Protein AF-A0A8J4KC90-F1 (afdb_monomer)

Radius of gyration: 16.05 Å; Cα contacts (8 Å, |Δi|>4): 75; chains: 1; bounding box: 29×21×62 Å

Structure (mmCIF, N/CA/C/O backbone):
data_AF-A0A8J4KC90-F1
#
_entry.id   AF-A0A8J4KC90-F1
#
loop_
_atom_site.group_PDB
_atom_site.id
_atom_site.type_symbol
_atom_site.label_atom_id
_atom_site.label_alt_id
_atom_site.label_comp_id
_atom_site.label_asym_id
_atom_site.label_entity_id
_atom_site.label_seq_id
_atom_site.pdbx_PDB_ins_code
_atom_site.Cartn_x
_atom_site.Cartn_y
_atom_site.Cartn_z
_atom_site.occupancy
_atom_site.B_iso_or_equiv
_atom_site.auth_seq_id
_atom_site.auth_comp_id
_atom_site.auth_asym_id
_atom_site.auth_atom_id
_atom_site.pdbx_PDB_model_num
ATOM 1 N N . PHE A 1 1 ? 5.938 -9.954 -16.780 1.00 61.94 1 PHE A N 1
ATOM 2 C CA . PHE A 1 1 ? 5.125 -9.530 -15.618 1.00 61.94 1 PHE A CA 1
ATOM 3 C C . PHE A 1 1 ? 6.068 -9.027 -14.543 1.00 61.94 1 PHE A C 1
ATOM 5 O O . PHE A 1 1 ? 7.033 -9.723 -14.273 1.00 61.94 1 PHE A O 1
ATOM 12 N N . GLN A 1 2 ? 5.842 -7.837 -13.984 1.00 77.50 2 GLN A N 1
ATOM 13 C CA . GLN A 1 2 ? 6.706 -7.295 -12.933 1.00 77.50 2 GLN A CA 1
ATOM 14 C C . GLN A 1 2 ? 6.007 -7.385 -11.580 1.00 77.50 2 GLN A C 1
ATOM 16 O O . GLN A 1 2 ? 4.842 -6.996 -11.450 1.00 77.50 2 GLN A O 1
ATOM 21 N N . VAL A 1 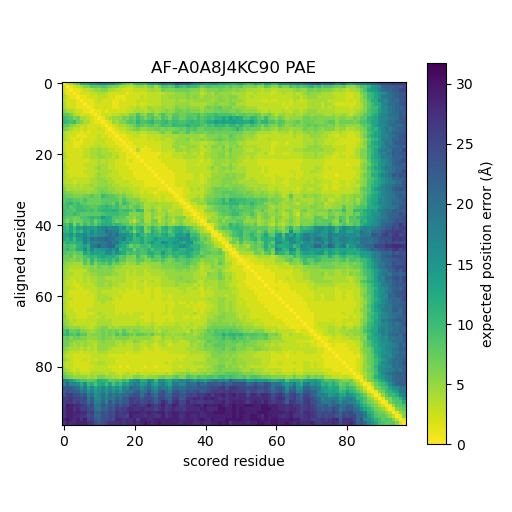3 ? 6.723 -7.935 -10.607 1.00 86.69 3 VAL A N 1
ATOM 22 C CA . VAL A 1 3 ? 6.293 -8.091 -9.219 1.00 86.69 3 VAL A CA 1
ATOM 23 C C . VAL A 1 3 ? 7.161 -7.167 -8.375 1.00 86.69 3 VAL A C 1
ATOM 25 O O . VAL A 1 3 ? 8.368 -7.079 -8.593 1.00 86.69 3 VAL A O 1
ATOM 28 N N . PHE A 1 4 ? 6.538 -6.447 -7.451 1.00 88.12 4 PHE A N 1
ATOM 29 C CA . PHE A 1 4 ? 7.212 -5.580 -6.496 1.00 88.12 4 PHE A CA 1
ATOM 30 C C . PHE A 1 4 ? 7.272 -6.302 -5.155 1.00 88.12 4 PHE A C 1
ATOM 32 O O . PHE A 1 4 ? 6.240 -6.744 -4.648 1.00 88.12 4 PHE A O 1
ATOM 39 N N . LYS A 1 5 ? 8.477 -6.421 -4.595 1.00 91.31 5 LYS A N 1
ATOM 40 C CA . LYS A 1 5 ? 8.703 -6.954 -3.253 1.00 91.31 5 LYS A CA 1
ATOM 41 C C . LYS A 1 5 ? 8.678 -5.793 -2.264 1.00 91.31 5 LYS A C 1
ATOM 43 O O . LYS A 1 5 ? 9.547 -4.930 -2.303 1.00 91.31 5 LYS A O 1
ATOM 48 N N . ILE A 1 6 ? 7.657 -5.770 -1.422 1.00 91.44 6 ILE A N 1
ATOM 49 C CA . ILE A 1 6 ? 7.434 -4.768 -0.384 1.00 91.44 6 ILE A CA 1
ATOM 50 C C . ILE A 1 6 ? 7.987 -5.339 0.917 1.00 91.44 6 ILE A C 1
ATOM 52 O O . ILE A 1 6 ? 7.625 -6.452 1.299 1.00 91.44 6 ILE A O 1
ATOM 56 N N . GLU A 1 7 ? 8.852 -4.593 1.594 1.00 91.75 7 GLU A N 1
ATOM 57 C CA . GLU A 1 7 ? 9.251 -4.894 2.966 1.00 91.75 7 GLU A CA 1
ATOM 58 C C . GLU A 1 7 ? 8.309 -4.161 3.921 1.00 91.75 7 GLU A C 1
ATOM 60 O O . GLU A 1 7 ? 8.145 -2.946 3.830 1.00 91.75 7 GLU A O 1
ATOM 65 N N . VAL A 1 8 ? 7.659 -4.904 4.812 1.00 88.94 8 VAL A N 1
ATOM 66 C CA . VAL A 1 8 ? 6.725 -4.357 5.796 1.00 88.94 8 VAL A CA 1
ATOM 67 C C . VAL A 1 8 ? 7.319 -4.575 7.179 1.00 88.94 8 VAL A C 1
ATOM 69 O O . VAL A 1 8 ? 7.610 -5.709 7.558 1.00 88.94 8 VAL A O 1
ATOM 72 N N . LEU A 1 9 ? 7.493 -3.484 7.924 1.00 87.75 9 LEU A N 1
ATOM 73 C CA . LEU A 1 9 ? 7.928 -3.489 9.317 1.00 87.75 9 LEU A CA 1
ATOM 74 C C . LEU A 1 9 ? 6.773 -2.995 10.191 1.00 87.75 9 LEU A C 1
ATOM 76 O O . LEU A 1 9 ? 6.346 -1.851 10.067 1.00 87.75 9 LEU A O 1
ATOM 80 N N . MET A 1 10 ? 6.268 -3.852 11.073 1.00 82.25 10 MET A N 1
ATOM 81 C CA . MET A 1 10 ? 5.156 -3.528 11.966 1.00 82.25 10 MET A CA 1
ATOM 82 C C . MET A 1 10 ? 5.439 -4.084 13.363 1.00 82.25 10 MET A C 1
ATOM 84 O O . MET A 1 10 ? 5.700 -5.276 13.519 1.00 82.25 10 MET A O 1
ATOM 88 N N . SER A 1 11 ? 5.448 -3.212 14.379 1.00 77.81 11 SER A N 1
ATOM 89 C CA . SER A 1 11 ? 5.703 -3.568 15.789 1.00 77.81 11 SER A CA 1
ATOM 90 C C . SER A 1 11 ? 6.948 -4.451 15.999 1.00 77.81 11 SER A C 1
ATOM 92 O O . SER A 1 11 ? 6.913 -5.434 16.735 1.00 77.81 11 SER A O 1
ATOM 94 N N . GLY A 1 12 ? 8.046 -4.135 15.303 1.00 81.94 12 GLY A N 1
ATOM 95 C CA . GLY A 1 12 ? 9.309 -4.883 15.378 1.00 81.94 12 GLY A CA 1
ATOM 96 C C . GLY A 1 12 ? 9.334 -6.205 14.599 1.00 81.94 12 GLY A C 1
ATOM 97 O O . GLY A 1 12 ? 10.360 -6.881 14.582 1.00 81.94 12 GLY A O 1
ATOM 98 N N . ARG A 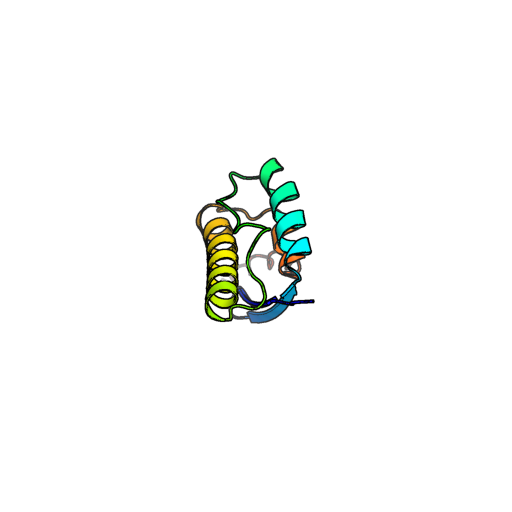1 13 ? 8.243 -6.580 13.921 1.00 82.81 13 ARG A N 1
ATOM 99 C CA . ARG A 1 13 ? 8.187 -7.742 13.024 1.00 82.81 13 ARG A CA 1
ATOM 100 C C . ARG A 1 13 ? 8.355 -7.296 11.582 1.00 82.81 13 ARG A C 1
ATOM 102 O O . ARG A 1 13 ? 7.705 -6.349 11.147 1.00 82.81 13 ARG A O 1
ATOM 109 N N . LYS A 1 14 ? 9.210 -8.004 10.847 1.00 89.00 14 LYS A N 1
ATOM 110 C CA . LYS A 1 14 ? 9.479 -7.754 9.433 1.00 89.00 14 LYS A CA 1
ATOM 111 C C . LYS A 1 14 ? 8.976 -8.909 8.582 1.0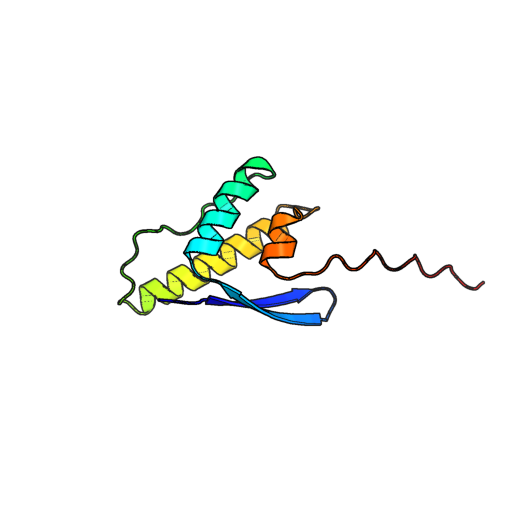0 89.00 14 LYS A C 1
ATOM 113 O O . LYS A 1 14 ? 9.291 -10.063 8.870 1.00 89.00 14 LYS A O 1
ATOM 118 N N . HIS A 1 15 ? 8.267 -8.602 7.504 1.00 91.19 15 HIS A N 1
ATOM 119 C CA . HIS A 1 15 ? 7.897 -9.577 6.480 1.00 91.19 15 HIS A CA 1
ATOM 120 C C . HIS A 1 15 ? 7.951 -8.970 5.082 1.00 91.19 15 HIS A C 1
ATOM 122 O O . HIS A 1 15 ? 8.055 -7.756 4.906 1.00 91.19 15 HIS A O 1
ATOM 128 N N . PHE A 1 16 ? 7.899 -9.840 4.078 1.00 91.06 16 PHE A N 1
ATOM 129 C CA . PHE A 1 16 ? 7.886 -9.439 2.679 1.00 91.06 16 PHE A CA 1
ATOM 130 C C . PHE A 1 16 ? 6.546 -9.777 2.042 1.00 91.06 16 PHE A C 1
ATOM 132 O O . PHE A 1 16 ? 5.994 -10.853 2.271 1.00 91.06 16 PHE A O 1
ATOM 139 N N . VAL A 1 17 ? 6.048 -8.860 1.218 1.00 91.69 17 VAL A N 1
ATOM 140 C CA . VAL A 1 17 ? 4.825 -9.041 0.439 1.00 91.69 17 VAL A CA 1
ATOM 141 C C . VAL A 1 17 ? 5.145 -8.797 -1.022 1.00 91.69 17 VAL A C 1
ATOM 143 O O . VAL A 1 17 ? 5.733 -7.781 -1.383 1.00 91.69 17 VAL A O 1
ATOM 146 N N . GLU A 1 18 ? 4.748 -9.724 -1.876 1.00 92.69 18 GLU A N 1
ATOM 147 C CA . GLU A 1 18 ? 4.943 -9.615 -3.314 1.00 92.69 18 GLU A CA 1
ATOM 148 C C . GLU A 1 18 ? 3.636 -9.201 -3.978 1.00 92.69 18 GLU A C 1
ATOM 150 O O . GLU A 1 18 ? 2.620 -9.882 -3.840 1.00 92.69 18 GLU A O 1
ATOM 155 N N . LYS A 1 19 ? 3.653 -8.067 -4.684 1.00 91.50 19 LYS A N 1
ATOM 156 C CA . LYS A 1 19 ? 2.459 -7.488 -5.309 1.00 91.50 19 LYS A CA 1
ATOM 157 C C . LYS A 1 19 ? 2.710 -7.066 -6.744 1.00 91.50 19 LYS A C 1
ATOM 159 O O . LYS A 1 19 ? 3.732 -6.469 -7.080 1.00 91.50 19 LYS A O 1
ATOM 164 N N . ARG A 1 20 ? 1.745 -7.334 -7.621 1.00 91.00 20 ARG A N 1
ATOM 165 C CA . ARG A 1 20 ? 1.725 -6.814 -8.997 1.00 91.00 20 ARG A CA 1
ATOM 166 C C . ARG A 1 20 ? 1.152 -5.403 -9.023 1.00 91.00 20 ARG A C 1
ATOM 168 O O . ARG A 1 20 ? 0.243 -5.097 -8.259 1.00 91.00 20 ARG A O 1
ATOM 175 N N . TYR A 1 21 ? 1.567 -4.574 -9.988 1.00 87.81 21 TYR A N 1
ATOM 176 C CA . TYR A 1 21 ? 0.994 -3.226 -10.181 1.00 87.81 21 TYR A CA 1
ATOM 177 C C . TYR A 1 21 ? -0.546 -3.231 -10.258 1.00 87.81 21 TYR A C 1
ATOM 179 O O . TYR A 1 21 ? -1.211 -2.353 -9.713 1.00 87.81 21 TYR A O 1
ATOM 187 N N . SER A 1 22 ? -1.134 -4.246 -10.901 1.00 88.62 22 SER A N 1
ATOM 188 C CA . SER A 1 22 ? -2.590 -4.414 -10.973 1.00 88.62 22 SER A CA 1
ATOM 189 C C . SER A 1 22 ? -3.252 -4.517 -9.598 1.00 88.62 22 SER A C 1
ATOM 191 O O . SER A 1 22 ? -4.361 -4.018 -9.427 1.00 88.62 22 SER A O 1
ATOM 193 N N . GLU A 1 23 ? -2.577 -5.123 -8.620 1.00 91.69 23 GLU A N 1
ATOM 194 C CA . GLU A 1 23 ? -3.069 -5.231 -7.247 1.00 91.69 23 GLU A CA 1
ATOM 195 C C . GLU A 1 23 ? -3.019 -3.878 -6.533 1.00 91.69 23 GLU A C 1
ATOM 197 O O . GLU A 1 23 ? -4.011 -3.502 -5.917 1.00 91.69 23 GLU A O 1
ATOM 202 N N . PHE A 1 24 ? -1.940 -3.097 -6.685 1.00 91.19 24 PHE A N 1
ATOM 203 C CA . PHE A 1 24 ? -1.875 -1.721 -6.160 1.00 91.19 24 PHE A CA 1
ATOM 204 C C . PHE A 1 24 ? -2.995 -0.847 -6.732 1.00 91.19 24 PHE A C 1
ATOM 206 O O . PHE A 1 24 ? -3.657 -0.100 -6.016 1.00 91.19 24 PHE A O 1
ATOM 213 N N . HIS A 1 25 ? -3.253 -0.970 -8.033 1.00 89.56 25 HIS A N 1
ATOM 214 C CA . HIS A 1 25 ? -4.307 -0.208 -8.688 1.00 89.56 25 HIS A CA 1
ATOM 215 C C . HIS A 1 25 ? -5.713 -0.637 -8.226 1.00 89.56 25 HIS A C 1
ATOM 217 O O . HIS A 1 25 ? -6.601 0.202 -8.056 1.00 89.56 25 HIS A O 1
ATOM 223 N N . ALA A 1 26 ? -5.932 -1.936 -7.997 1.00 91.62 26 ALA A N 1
ATOM 224 C CA . ALA A 1 26 ? -7.181 -2.443 -7.428 1.00 91.62 26 ALA A CA 1
ATOM 225 C C . ALA A 1 26 ? -7.379 -1.971 -5.979 1.00 91.62 26 ALA A C 1
ATOM 227 O O . ALA A 1 26 ? -8.479 -1.545 -5.620 1.00 91.62 26 ALA A O 1
ATOM 228 N N . LEU A 1 27 ? -6.311 -1.994 -5.178 1.00 91.94 27 LEU A N 1
ATOM 229 C CA . LEU A 1 27 ? -6.271 -1.468 -3.819 1.00 91.94 27 LEU A CA 1
ATOM 230 C C . LEU A 1 27 ? -6.656 0.017 -3.797 1.00 91.94 27 LEU A C 1
ATOM 232 O O . LEU A 1 27 ? -7.591 0.391 -3.097 1.00 91.94 27 LEU A O 1
ATOM 236 N N . HIS A 1 28 ? -6.010 0.847 -4.619 1.00 90.31 28 HIS A N 1
ATOM 237 C CA . HIS A 1 28 ? -6.279 2.284 -4.709 1.00 90.31 28 HIS A CA 1
ATOM 238 C C . HIS A 1 28 ? -7.739 2.601 -5.052 1.00 90.31 28 HIS A C 1
ATOM 240 O O . HIS A 1 28 ? -8.368 3.432 -4.400 1.00 90.31 28 HIS A O 1
ATOM 246 N N . LYS A 1 29 ? -8.322 1.888 -6.027 1.00 90.94 29 LYS A N 1
ATOM 247 C CA . LYS A 1 29 ? -9.750 2.031 -6.361 1.00 90.94 29 LYS A CA 1
ATOM 248 C C . LYS A 1 29 ? -10.669 1.743 -5.174 1.00 90.94 29 LYS A C 1
ATOM 250 O O . LYS A 1 29 ? -11.712 2.381 -5.057 1.00 90.94 29 LYS A O 1
ATOM 255 N N . LYS A 1 30 ? -10.316 0.771 -4.328 1.00 90.31 30 LYS A N 1
ATOM 256 C CA . LYS A 1 30 ? -11.083 0.446 -3.121 1.00 90.31 30 LYS A CA 1
ATOM 257 C C . LYS A 1 30 ? -10.840 1.483 -2.019 1.00 90.31 30 LYS A C 1
ATOM 259 O O . LYS A 1 30 ? -11.817 1.971 -1.468 1.00 90.31 30 LYS A O 1
ATOM 264 N N . LEU A 1 31 ? -9.588 1.871 -1.753 1.00 89.25 31 LEU A N 1
ATOM 265 C CA . LEU A 1 31 ? -9.226 2.851 -0.715 1.00 89.25 31 LEU A CA 1
ATOM 266 C C . LEU A 1 31 ? -9.812 4.238 -0.945 1.00 89.25 31 LEU A C 1
ATOM 268 O O . LEU A 1 31 ? -10.187 4.873 0.032 1.00 89.25 31 LEU A O 1
ATOM 272 N N . LYS A 1 32 ? -9.984 4.664 -2.202 1.00 88.00 32 LYS A N 1
ATOM 273 C CA . L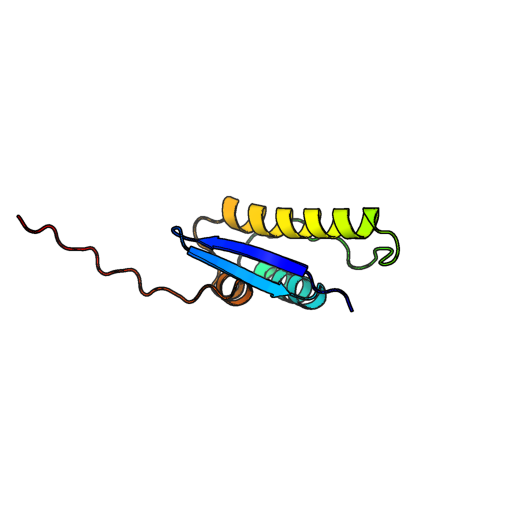YS A 1 32 ? -10.669 5.920 -2.553 1.00 88.00 32 LYS A CA 1
ATOM 274 C C . LYS A 1 32 ? -12.058 6.076 -1.926 1.00 88.00 32 LYS A C 1
ATOM 276 O O . LYS A 1 32 ? -12.554 7.191 -1.844 1.00 88.00 32 LYS A O 1
ATOM 281 N N . LYS A 1 33 ? -12.696 4.971 -1.525 1.00 86.88 33 LYS A N 1
ATOM 282 C CA . LYS A 1 33 ? -14.004 4.971 -0.856 1.00 86.88 33 LYS A CA 1
ATOM 283 C C . LYS A 1 33 ? -13.923 5.135 0.664 1.00 86.88 33 LYS A C 1
ATOM 285 O O . LYS A 1 33 ? -14.944 5.415 1.274 1.00 86.88 33 LYS A O 1
ATOM 290 N N . PHE A 1 34 ? -12.757 4.900 1.260 1.00 83.62 34 PHE A N 1
ATOM 291 C CA . PHE A 1 34 ? -12.563 4.892 2.712 1.00 83.62 34 PHE A CA 1
ATOM 292 C C . PHE A 1 34 ? -11.765 6.100 3.192 1.00 83.62 34 PHE A C 1
ATOM 294 O O . PHE A 1 34 ? -12.063 6.627 4.255 1.00 83.62 34 PHE A O 1
ATOM 301 N N . ILE A 1 35 ? -10.763 6.529 2.422 1.00 86.00 35 ILE A N 1
ATOM 302 C CA . ILE A 1 35 ? -9.843 7.601 2.810 1.00 86.00 35 ILE A CA 1
ATOM 303 C C . ILE A 1 35 ? -9.524 8.512 1.626 1.00 86.00 35 ILE A C 1
ATOM 305 O O . ILE A 1 35 ? -9.678 8.131 0.457 1.00 86.00 35 ILE A O 1
ATOM 309 N N . ARG A 1 36 ? -8.983 9.696 1.924 1.00 82.56 36 ARG A N 1
ATOM 310 C CA . ARG A 1 36 ? -8.337 10.537 0.917 1.00 82.56 36 ARG A CA 1
ATOM 311 C C . ARG A 1 36 ? -7.051 9.847 0.466 1.00 82.56 36 ARG A C 1
ATOM 313 O O . ARG A 1 36 ? -6.078 9.781 1.202 1.00 82.56 36 ARG A O 1
ATOM 320 N N . THR A 1 37 ? -7.059 9.287 -0.740 1.00 79.81 37 THR A N 1
ATOM 321 C CA . THR A 1 37 ? -5.881 8.594 -1.276 1.00 79.81 37 THR A CA 1
ATOM 322 C C . THR A 1 37 ? -4.917 9.568 -1.948 1.00 79.81 37 THR A C 1
ATOM 324 O O . THR A 1 37 ? -5.392 10.383 -2.749 1.00 79.81 37 THR A O 1
ATOM 327 N N . PRO A 1 38 ? -3.597 9.418 -1.749 1.00 83.06 38 PRO A N 1
ATOM 328 C CA . PRO A 1 38 ? -2.593 10.162 -2.501 1.00 83.06 38 PRO A CA 1
ATOM 329 C C . PRO A 1 38 ? -2.574 9.750 -3.982 1.00 83.06 38 PRO A C 1
ATOM 331 O O . PRO A 1 38 ? -3.241 8.795 -4.404 1.00 83.06 38 PRO A O 1
ATOM 334 N N . GLU A 1 39 ? -1.817 10.485 -4.795 1.00 81.50 39 GLU A N 1
ATOM 335 C CA . GLU A 1 39 ? -1.680 10.195 -6.222 1.00 81.50 39 GLU A CA 1
ATOM 336 C C . GLU A 1 39 ? -0.912 8.879 -6.436 1.00 81.50 39 GLU A C 1
ATOM 338 O O . GLU A 1 39 ? 0.219 8.714 -5.984 1.00 81.50 39 GLU A O 1
ATOM 343 N N . ILE A 1 40 ? -1.542 7.907 -7.106 1.00 82.56 40 ILE A N 1
ATOM 344 C CA . ILE A 1 40 ? -0.896 6.633 -7.448 1.00 82.56 40 ILE A CA 1
ATOM 345 C C . ILE A 1 40 ? -0.078 6.800 -8.742 1.00 82.56 40 ILE A C 1
ATOM 347 O O . ILE A 1 40 ? -0.597 7.362 -9.712 1.00 82.56 40 ILE A O 1
ATOM 351 N N . PRO A 1 41 ? 1.162 6.275 -8.830 1.00 78.69 41 PRO A N 1
ATOM 352 C CA . PRO A 1 41 ? 1.953 6.352 -10.056 1.00 78.69 41 PRO A CA 1
ATOM 353 C C . PRO A 1 41 ? 1.228 5.724 -11.254 1.00 78.69 41 PRO A C 1
ATOM 355 O O . PRO A 1 41 ? 0.577 4.678 -11.146 1.00 78.69 41 PRO A O 1
ATOM 358 N N . SER A 1 42 ? 1.375 6.360 -12.419 1.00 74.44 42 SER A N 1
ATOM 359 C CA . SER A 1 42 ? 0.608 6.052 -13.631 1.00 74.44 42 SER A CA 1
ATOM 360 C C . SER A 1 42 ? 0.748 4.600 -14.121 1.00 74.44 42 SER A C 1
ATOM 362 O O . SER A 1 42 ? 1.770 3.921 -13.950 1.00 74.44 42 SER A O 1
ATOM 364 N N . LYS A 1 43 ? -0.307 4.117 -14.788 1.00 65.06 43 LYS A N 1
ATOM 365 C CA . LYS A 1 43 ? -0.372 2.785 -15.411 1.00 65.06 43 LYS A CA 1
ATOM 366 C C . LYS A 1 43 ? 0.439 2.718 -16.708 1.00 65.06 43 LYS A C 1
ATOM 368 O O . LYS A 1 43 ? 1.000 1.667 -17.021 1.00 65.06 43 LYS A O 1
ATOM 373 N N . HIS A 1 44 ? 0.547 3.836 -17.427 1.00 61.62 44 HIS A N 1
ATOM 374 C CA . HIS A 1 44 ? 1.296 3.938 -18.678 1.00 61.62 44 HIS A CA 1
ATOM 375 C C . HIS A 1 44 ? 2.710 4.411 -18.397 1.00 61.62 44 HIS A C 1
ATOM 377 O O . HIS A 1 44 ? 2.975 5.602 -18.270 1.00 61.62 44 HIS A O 1
ATOM 383 N N . VAL A 1 45 ? 3.621 3.457 -18.263 1.00 64.25 45 VAL A N 1
ATOM 384 C CA . VAL A 1 45 ? 5.026 3.755 -18.027 1.00 64.25 45 VAL A CA 1
ATOM 385 C C . VAL A 1 45 ? 5.848 2.786 -18.875 1.00 64.25 45 VAL A C 1
ATOM 387 O O . VAL A 1 45 ? 5.430 1.647 -19.096 1.00 64.25 45 VAL A O 1
ATOM 390 N N . ARG A 1 46 ? 6.976 3.244 -19.431 1.00 70.38 46 ARG A N 1
ATOM 391 C CA . ARG A 1 46 ? 7.831 2.417 -20.298 1.00 70.38 46 ARG A CA 1
ATOM 392 C C . ARG A 1 46 ? 8.544 1.360 -19.454 1.00 70.38 46 ARG A C 1
ATOM 394 O O . ARG A 1 46 ? 9.617 1.613 -18.917 1.00 70.38 46 ARG A O 1
ATOM 401 N N . ASN A 1 47 ? 7.938 0.178 -19.349 1.00 66.56 47 ASN A N 1
ATOM 402 C CA . ASN A 1 47 ? 8.379 -0.913 -18.470 1.00 66.56 47 ASN A CA 1
ATOM 403 C C . ASN A 1 47 ? 9.760 -1.511 -18.811 1.00 66.56 47 ASN A C 1
ATOM 405 O O . ASN A 1 47 ? 10.235 -2.363 -18.074 1.00 66.56 47 ASN A O 1
ATOM 409 N N . TRP A 1 48 ? 10.389 -1.113 -19.919 1.00 70.31 48 TRP A N 1
ATOM 410 C CA . TRP A 1 48 ? 11.728 -1.567 -20.314 1.00 70.31 48 TRP A CA 1
ATOM 411 C C . TRP A 1 48 ? 12.849 -0.617 -19.878 1.00 70.31 48 TRP A C 1
ATOM 413 O O . TRP A 1 48 ? 14.017 -0.978 -19.962 1.00 70.31 48 TRP A O 1
ATOM 423 N N . VAL A 1 49 ? 12.524 0.600 -19.428 1.00 79.69 49 VAL A N 1
ATOM 424 C CA . VAL A 1 49 ? 13.537 1.562 -18.983 1.00 79.69 49 VAL A CA 1
ATOM 425 C C . VAL A 1 49 ? 13.778 1.355 -17.481 1.00 79.69 49 VAL A C 1
ATOM 427 O O . VAL A 1 49 ? 12.881 1.639 -16.687 1.00 79.69 49 VAL A O 1
ATOM 430 N N . PRO A 1 50 ? 14.968 0.908 -17.040 1.00 78.75 50 PRO A N 1
ATOM 431 C CA . PRO A 1 50 ? 15.218 0.571 -15.634 1.00 78.75 50 PRO A CA 1
ATOM 432 C C . PRO A 1 50 ? 15.008 1.765 -14.695 1.00 78.75 50 PRO A C 1
ATOM 434 O O . PRO A 1 50 ? 14.378 1.628 -13.651 1.00 78.75 50 PRO A O 1
ATOM 437 N N . LYS A 1 51 ? 15.416 2.969 -15.118 1.00 81.19 51 LYS A N 1
ATOM 438 C CA . LYS A 1 51 ? 15.181 4.221 -14.376 1.00 81.19 51 LYS A CA 1
ATOM 439 C C . LYS A 1 51 ? 13.694 4.486 -14.123 1.00 81.19 51 LYS A C 1
ATOM 441 O O . LYS A 1 51 ? 13.306 4.965 -13.067 1.00 81.19 51 LYS A O 1
ATOM 446 N N . VAL A 1 52 ? 12.858 4.156 -15.099 1.00 79.75 52 VAL A N 1
ATOM 447 C CA . VAL A 1 52 ? 11.409 4.348 -15.043 1.00 79.75 52 VAL A CA 1
ATOM 448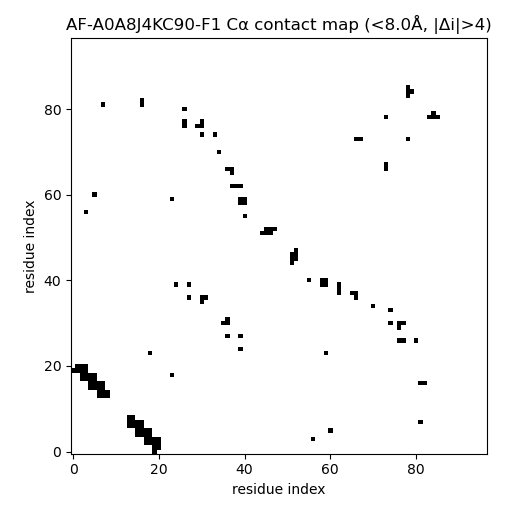 C C . VAL A 1 52 ? 10.747 3.308 -14.132 1.00 79.75 52 VAL A C 1
ATOM 450 O O . VAL A 1 52 ? 9.781 3.616 -13.435 1.00 79.75 52 VAL A O 1
ATOM 453 N N . LEU A 1 53 ? 11.279 2.084 -14.104 1.00 80.44 53 LEU A N 1
ATOM 454 C CA . LEU A 1 53 ? 10.841 1.042 -13.176 1.00 80.44 53 LEU A CA 1
ATOM 455 C C . LEU A 1 53 ? 11.190 1.382 -11.729 1.00 80.44 53 LEU A C 1
ATOM 457 O O . LEU A 1 53 ? 10.339 1.215 -10.859 1.00 80.44 53 LEU A O 1
ATOM 461 N N . GLU A 1 54 ? 12.397 1.893 -11.488 1.00 84.75 54 GLU A N 1
ATOM 462 C CA . GLU A 1 54 ? 12.822 2.379 -10.173 1.00 84.75 54 GLU A CA 1
ATOM 463 C C . GLU A 1 54 ? 11.950 3.555 -9.717 1.00 84.75 54 GLU A C 1
ATOM 465 O O . GLU A 1 54 ? 11.410 3.524 -8.617 1.00 84.75 54 GLU A O 1
ATOM 470 N N . GLN A 1 55 ? 11.678 4.530 -10.594 1.00 85.12 55 GLN A N 1
ATOM 471 C CA . GLN A 1 55 ? 10.743 5.613 -10.267 1.00 85.12 55 GLN A CA 1
ATOM 472 C C . GLN A 1 55 ? 9.343 5.104 -9.929 1.00 85.12 55 GLN A C 1
ATOM 474 O O . GLN A 1 55 ? 8.715 5.595 -8.995 1.00 85.12 55 GLN A O 1
ATOM 479 N N . ARG A 1 56 ? 8.842 4.095 -10.651 1.00 85.44 56 ARG A N 1
ATOM 480 C CA . ARG A 1 56 ? 7.567 3.468 -10.296 1.00 85.44 56 ARG A CA 1
ATOM 481 C C . ARG A 1 56 ? 7.657 2.759 -8.943 1.00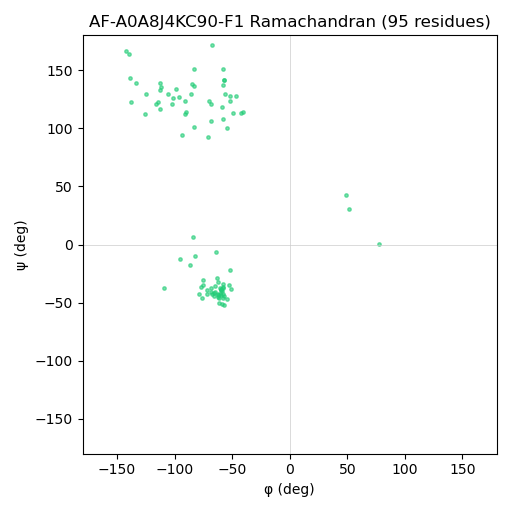 85.44 56 ARG A C 1
ATOM 483 O O . ARG A 1 56 ? 6.706 2.861 -8.175 1.00 85.44 56 ARG A O 1
ATOM 490 N N . ARG A 1 57 ? 8.755 2.055 -8.643 1.00 88.06 57 ARG A N 1
ATOM 491 C CA . ARG A 1 57 ? 8.967 1.399 -7.342 1.00 88.06 57 ARG A CA 1
ATOM 492 C C . ARG A 1 57 ? 8.923 2.430 -6.213 1.00 88.06 57 ARG A C 1
ATOM 494 O O . ARG A 1 57 ? 8.136 2.261 -5.290 1.00 88.06 57 ARG A O 1
ATOM 501 N N . GLN A 1 58 ? 9.688 3.510 -6.342 1.00 88.38 58 GLN A N 1
ATOM 502 C CA . GLN A 1 58 ? 9.715 4.625 -5.394 1.00 88.38 58 GLN A CA 1
ATOM 503 C C . GLN A 1 58 ? 8.342 5.293 -5.255 1.00 88.38 58 GLN A C 1
ATOM 505 O O . GLN A 1 58 ? 7.892 5.545 -4.147 1.00 88.38 58 GLN A O 1
ATOM 510 N N . GLY A 1 59 ? 7.626 5.521 -6.360 1.00 90.31 59 GLY A N 1
ATOM 511 C CA . GLY A 1 59 ? 6.280 6.096 -6.317 1.00 90.31 59 GLY A CA 1
ATOM 512 C C . GLY A 1 59 ? 5.255 5.194 -5.622 1.00 90.31 59 GLY A C 1
ATOM 513 O O . GLY A 1 59 ? 4.371 5.689 -4.930 1.00 90.31 59 GLY A O 1
ATOM 514 N N . LEU A 1 60 ? 5.362 3.869 -5.779 1.00 90.94 60 LEU A N 1
ATOM 515 C CA . LEU A 1 60 ? 4.505 2.914 -5.068 1.00 90.94 60 LEU A CA 1
ATOM 516 C C . LEU A 1 60 ? 4.854 2.841 -3.576 1.00 90.94 60 LEU A C 1
ATOM 518 O O . LEU A 1 60 ? 3.950 2.748 -2.752 1.00 90.94 60 LEU A O 1
ATOM 522 N N . GLU A 1 61 ? 6.141 2.893 -3.236 1.00 91.56 61 GLU A N 1
ATOM 523 C CA . GLU A 1 61 ? 6.625 2.955 -1.853 1.00 91.56 61 GLU A CA 1
ATOM 524 C C . GLU A 1 61 ? 6.122 4.221 -1.153 1.00 91.56 61 GLU A C 1
ATOM 526 O O . GLU A 1 61 ? 5.473 4.123 -0.112 1.00 91.56 61 GLU A O 1
ATOM 531 N N . LEU A 1 62 ? 6.305 5.383 -1.787 1.00 91.19 62 LEU A N 1
ATOM 532 C CA . LEU A 1 62 ? 5.809 6.663 -1.293 1.00 91.19 62 LEU A CA 1
ATOM 533 C C . LEU A 1 62 ? 4.289 6.635 -1.112 1.00 91.19 62 LEU A C 1
ATOM 535 O O . LEU A 1 62 ? 3.797 7.017 -0.059 1.00 91.19 62 LEU A O 1
ATOM 539 N N . TYR A 1 63 ? 3.541 6.111 -2.090 1.00 91.38 63 TYR A N 1
ATOM 540 C CA . TYR A 1 63 ? 2.087 5.965 -1.986 1.00 91.38 63 TYR A CA 1
ATOM 541 C C . TYR A 1 63 ? 1.669 5.181 -0.730 1.00 91.38 63 TYR A C 1
ATOM 543 O O . TYR A 1 63 ? 0.765 5.608 -0.013 1.00 91.38 63 TYR A O 1
ATOM 551 N N . LEU A 1 64 ? 2.319 4.044 -0.446 1.00 91.56 64 LEU A N 1
ATOM 552 C CA . LEU A 1 64 ? 2.024 3.248 0.750 1.00 91.56 64 LEU A CA 1
ATOM 553 C C . LEU A 1 64 ? 2.390 4.000 2.036 1.00 91.56 64 LEU A C 1
ATOM 555 O O . LEU A 1 64 ? 1.593 4.010 2.971 1.00 91.56 64 LEU A O 1
ATOM 559 N N . GLN A 1 65 ? 3.563 4.638 2.080 1.00 91.19 65 GLN A N 1
ATOM 560 C CA . GLN A 1 65 ? 4.013 5.404 3.244 1.00 91.19 65 GLN A CA 1
ATOM 561 C C . GLN A 1 65 ? 3.092 6.587 3.539 1.00 91.19 65 GLN A C 1
ATOM 563 O O . GLN A 1 65 ? 2.710 6.787 4.685 1.00 91.19 65 GLN A O 1
ATOM 568 N N . THR A 1 66 ? 2.675 7.330 2.515 1.00 90.88 66 THR A N 1
ATOM 569 C CA . THR A 1 66 ? 1.739 8.446 2.660 1.00 90.88 66 THR A CA 1
ATOM 570 C C . THR A 1 66 ? 0.389 7.974 3.195 1.00 90.88 66 THR A C 1
ATOM 572 O O . THR A 1 66 ? -0.129 8.575 4.128 1.00 90.88 66 THR A O 1
ATOM 575 N N . VAL A 1 67 ? -0.146 6.849 2.701 1.00 89.94 67 VAL A N 1
ATOM 576 C CA . VAL A 1 67 ? -1.378 6.266 3.266 1.00 89.94 67 VAL A CA 1
ATOM 577 C C . VAL A 1 67 ? -1.206 5.914 4.749 1.00 89.94 67 VAL A C 1
ATOM 579 O O . VAL A 1 67 ? -2.122 6.155 5.526 1.00 89.94 67 VAL A O 1
ATOM 582 N N . ILE A 1 68 ? -0.052 5.387 5.162 1.00 89.19 68 ILE A N 1
ATOM 583 C CA . ILE A 1 68 ? 0.229 5.068 6.574 1.00 89.19 68 ILE A CA 1
ATOM 584 C C . ILE A 1 68 ? 0.354 6.331 7.434 1.00 89.19 68 ILE A C 1
ATOM 586 O O . ILE A 1 68 ? -0.139 6.352 8.553 1.00 89.19 68 ILE A O 1
ATOM 590 N N . LEU A 1 69 ? 1.003 7.376 6.921 1.00 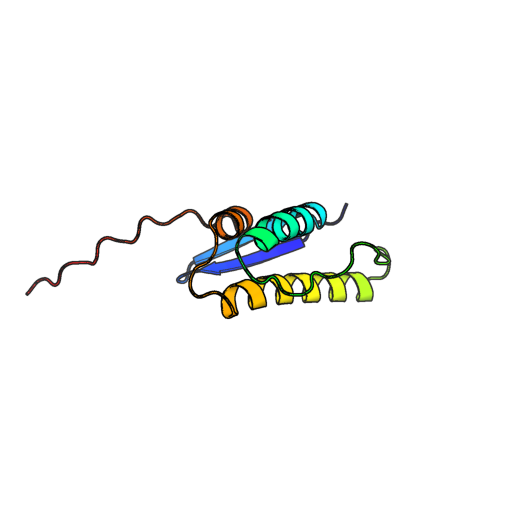88.62 69 LEU A 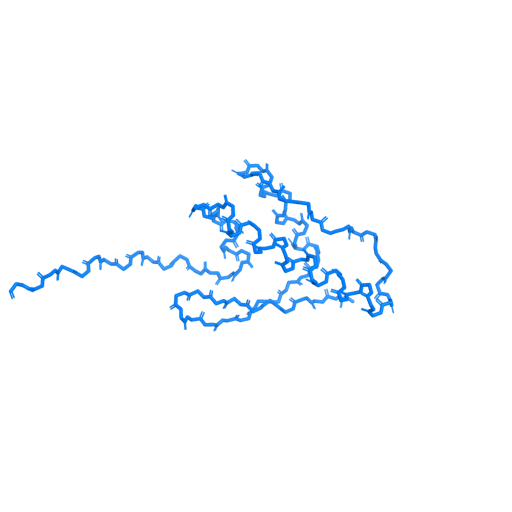N 1
ATOM 591 C CA . LEU A 1 69 ? 1.267 8.607 7.668 1.00 88.62 69 LEU A CA 1
ATOM 592 C C . LEU A 1 69 ? 0.038 9.513 7.792 1.00 88.62 69 LEU A C 1
ATOM 594 O O . LEU A 1 69 ? -0.139 10.156 8.820 1.00 88.62 69 LEU A O 1
ATOM 598 N N . GLU A 1 70 ? -0.799 9.586 6.757 1.00 88.38 70 GLU A N 1
ATOM 599 C CA . GLU A 1 70 ? -1.972 10.471 6.742 1.00 88.38 70 GLU A CA 1
ATOM 600 C C . GLU A 1 70 ? -3.195 9.883 7.461 1.00 88.38 70 GLU A C 1
ATOM 602 O O . GLU A 1 70 ? -4.183 10.590 7.654 1.00 88.38 70 GLU A O 1
ATOM 607 N N . ASN A 1 71 ? -3.170 8.600 7.835 1.00 85.00 71 ASN A N 1
ATOM 608 C CA . ASN A 1 71 ? -4.330 7.915 8.402 1.00 85.00 71 ASN A CA 1
ATOM 609 C C . ASN A 1 71 ? -3.966 7.283 9.745 1.00 85.00 71 ASN A C 1
ATOM 611 O O . ASN A 1 71 ? -3.223 6.306 9.789 1.00 85.00 71 ASN A O 1
ATOM 615 N N . GLU A 1 72 ? -4.541 7.818 10.825 1.00 83.06 72 GLU A N 1
ATOM 616 C CA . GLU A 1 72 ? -4.386 7.270 12.181 1.00 83.06 72 GLU A CA 1
ATOM 617 C C . GLU A 1 72 ? -4.911 5.826 12.264 1.00 83.06 72 GLU A C 1
ATOM 619 O O . GLU A 1 72 ? -4.291 4.960 12.881 1.00 83.06 72 GLU A O 1
ATOM 624 N N . GLU A 1 73 ? -6.004 5.540 11.549 1.00 84.19 73 GLU A N 1
ATOM 625 C CA . GLU A 1 73 ? -6.572 4.201 11.415 1.00 84.19 73 GLU A CA 1
ATOM 626 C C . GLU A 1 73 ? -6.519 3.714 9.962 1.00 84.19 73 GLU A C 1
ATOM 628 O O . GLU A 1 73 ? -7.106 4.306 9.052 1.00 84.19 73 GLU A O 1
ATOM 633 N N . LEU A 1 74 ? -5.843 2.584 9.733 1.00 86.81 74 LEU A N 1
ATOM 634 C CA . LEU A 1 74 ? -5.726 2.002 8.398 1.00 86.81 74 LEU A CA 1
ATOM 635 C C . LEU A 1 74 ? -6.924 1.107 8.057 1.00 86.81 74 LEU A C 1
ATOM 637 O O . LEU A 1 74 ? -7.227 0.168 8.801 1.00 86.81 74 LEU A O 1
ATOM 641 N N . PRO A 1 75 ? -7.572 1.302 6.890 1.00 88.56 75 PRO A N 1
ATOM 642 C CA . PRO A 1 75 ? -8.654 0.430 6.452 1.00 88.56 75 PRO A CA 1
ATOM 643 C C . PRO A 1 75 ? -8.210 -1.034 6.357 1.00 88.56 75 PRO A C 1
ATOM 645 O O . PRO A 1 75 ? -7.132 -1.335 5.842 1.00 88.56 75 PRO A O 1
ATOM 648 N N . LYS A 1 76 ? -9.088 -1.971 6.739 1.00 87.06 76 LYS A N 1
ATOM 649 C CA . LYS A 1 76 ? -8.802 -3.423 6.713 1.00 87.06 76 LYS A CA 1
ATOM 650 C C . LYS A 1 76 ? -8.292 -3.920 5.359 1.00 87.06 76 LYS A C 1
ATOM 652 O O . LYS A 1 76 ? -7.430 -4.784 5.300 1.00 87.06 76 LYS A O 1
ATOM 657 N N . ILE A 1 77 ? -8.786 -3.338 4.266 1.00 89.94 77 ILE A N 1
ATOM 658 C CA . ILE A 1 77 ? -8.350 -3.661 2.899 1.00 89.94 77 ILE A CA 1
ATOM 659 C C . ILE A 1 77 ? -6.872 -3.333 2.636 1.00 89.94 77 ILE A C 1
ATOM 661 O O . ILE A 1 77 ? -6.251 -3.974 1.794 1.00 89.94 77 ILE A O 1
ATOM 665 N N . PHE A 1 78 ? -6.317 -2.336 3.329 1.00 90.50 78 PHE A N 1
ATOM 666 C CA . PHE A 1 78 ? -4.908 -1.962 3.240 1.00 90.50 78 PHE A CA 1
ATOM 667 C C . PHE A 1 78 ? -4.044 -2.913 4.068 1.00 90.50 78 PHE A C 1
ATOM 669 O O . PHE A 1 78 ? -3.016 -3.384 3.588 1.00 90.50 78 PHE A O 1
ATOM 676 N N . LEU A 1 79 ? -4.504 -3.265 5.271 1.00 89.25 79 LEU A N 1
ATOM 677 C CA . LEU A 1 79 ? -3.844 -4.260 6.119 1.00 89.25 79 LEU A CA 1
ATOM 678 C C . LEU A 1 79 ? -3.792 -5.635 5.437 1.00 89.25 79 LEU A C 1
ATOM 680 O O . LEU A 1 79 ? -2.726 -6.241 5.364 1.00 89.25 79 LEU A O 1
ATOM 684 N N . ASP A 1 80 ? -4.909 -6.077 4.853 1.00 89.88 80 ASP A N 1
ATOM 685 C CA . ASP A 1 80 ? -5.004 -7.318 4.074 1.00 89.88 80 ASP A CA 1
ATOM 686 C C . ASP A 1 80 ? -4.063 -7.301 2.861 1.00 89.88 80 ASP A C 1
ATOM 688 O O . ASP A 1 80 ? -3.327 -8.257 2.610 1.00 89.88 80 ASP A O 1
ATOM 692 N N . PHE A 1 81 ? -3.988 -6.165 2.157 1.00 91.19 81 PHE A N 1
ATOM 693 C CA . PHE A 1 81 ? -3.050 -5.994 1.051 1.00 91.19 81 PHE A CA 1
ATOM 694 C C . PHE A 1 81 ? -1.588 -6.158 1.482 1.00 91.19 81 PHE A C 1
ATOM 696 O O . PHE A 1 81 ? -0.805 -6.757 0.743 1.00 91.19 81 PHE A O 1
ATOM 703 N N . LEU A 1 82 ? -1.228 -5.669 2.669 1.00 90.69 82 LEU A N 1
ATOM 704 C CA . LEU A 1 82 ? 0.099 -5.837 3.263 1.00 90.69 82 LEU A CA 1
ATOM 705 C C . LEU A 1 82 ? 0.269 -7.175 4.002 1.00 90.69 82 LEU A C 1
ATOM 707 O O . LEU A 1 82 ? 1.297 -7.385 4.644 1.00 90.69 82 LEU A O 1
ATOM 711 N N . ASN A 1 83 ? -0.707 -8.085 3.924 1.00 87.19 83 ASN A N 1
ATOM 712 C CA . ASN A 1 83 ? -0.733 -9.352 4.657 1.00 87.19 83 ASN A CA 1
ATOM 713 C C . ASN A 1 83 ? -0.493 -9.176 6.172 1.00 87.19 83 ASN A C 1
ATOM 715 O O . ASN A 1 83 ? 0.085 -10.032 6.844 1.00 87.19 83 ASN A O 1
ATOM 719 N N . ILE A 1 84 ? -0.918 -8.031 6.711 1.00 82.81 84 ILE A N 1
ATOM 720 C CA . ILE A 1 84 ? -0.900 -7.750 8.139 1.00 82.81 84 ILE A CA 1
ATOM 721 C C . ILE A 1 84 ? -2.164 -8.394 8.698 1.00 82.81 84 ILE A C 1
ATOM 723 O O . ILE A 1 84 ? -3.267 -7.864 8.559 1.00 82.81 84 ILE A O 1
ATOM 727 N N . ARG A 1 85 ? -2.015 -9.573 9.312 1.00 69.81 85 ARG A N 1
ATOM 728 C CA . ARG A 1 85 ? -3.105 -10.168 10.092 1.00 69.81 85 ARG A CA 1
ATOM 729 C C . ARG A 1 85 ? -3.495 -9.172 11.177 1.00 69.81 85 ARG A C 1
ATOM 731 O O . ARG A 1 85 ? -2.610 -8.610 11.821 1.00 69.81 85 ARG A O 1
ATOM 738 N N . HIS A 1 86 ? -4.798 -8.995 11.403 1.00 60.91 86 HIS A N 1
ATOM 739 C CA . HIS A 1 86 ? -5.279 -8.382 12.635 1.00 60.91 86 HIS A CA 1
ATOM 740 C C . HIS A 1 86 ? -4.684 -9.190 13.787 1.00 60.91 86 HIS A C 1
ATOM 742 O O . HIS A 1 86 ? -5.148 -10.289 14.089 1.00 60.91 86 HIS A O 1
ATOM 748 N N . VAL A 1 87 ? -3.614 -8.682 14.393 1.00 47.75 87 VAL A N 1
ATOM 749 C CA . VAL A 1 87 ? -3.274 -9.090 15.744 1.00 47.75 87 VAL A CA 1
ATOM 750 C C . VAL A 1 87 ? -4.504 -8.706 16.560 1.00 47.75 87 VAL A C 1
ATOM 752 O O . VAL A 1 87 ? -4.875 -7.529 16.529 1.00 47.75 87 VAL A O 1
ATOM 755 N N . PRO A 1 88 ? -5.213 -9.654 17.205 1.00 41.88 88 PRO A N 1
ATOM 756 C CA . PRO A 1 88 ? -6.142 -9.250 18.243 1.00 41.88 88 PRO A CA 1
ATOM 757 C C . PRO A 1 88 ? -5.316 -8.371 19.170 1.00 41.88 88 PRO A C 1
ATOM 759 O O . PRO A 1 88 ? -4.219 -8.771 19.571 1.00 41.88 88 PRO A O 1
ATOM 762 N N . THR A 1 89 ? -5.777 -7.137 19.369 1.00 43.66 89 THR A N 1
ATOM 763 C CA . THR A 1 89 ? -5.190 -6.185 20.302 1.00 43.66 89 THR A CA 1
ATOM 764 C C . THR A 1 89 ? -4.823 -6.989 21.533 1.00 43.66 89 THR A C 1
ATOM 766 O O . THR A 1 89 ? -5.705 -7.613 22.127 1.00 43.66 89 THR A O 1
ATOM 769 N N . LEU A 1 90 ? -3.522 -7.100 21.818 1.00 43.34 90 LEU A N 1
ATOM 770 C CA . LEU A 1 90 ? -3.046 -7.809 22.997 1.00 43.34 90 LEU A CA 1
ATOM 771 C C . LEU A 1 90 ? -3.919 -7.308 24.158 1.00 43.34 90 LEU A C 1
ATOM 773 O O . LEU A 1 90 ? -4.073 -6.083 24.264 1.00 43.34 90 LEU A O 1
ATOM 777 N N . PRO A 1 91 ? -4.564 -8.181 24.959 1.00 44.16 91 PRO A N 1
ATOM 778 C CA . PRO A 1 91 ? -5.252 -7.695 26.142 1.00 44.16 91 PRO A CA 1
ATOM 779 C C . PRO A 1 91 ? -4.226 -6.856 26.896 1.00 44.16 91 PRO A C 1
ATOM 781 O O . PRO A 1 91 ? -3.082 -7.293 27.056 1.00 44.16 91 PRO A O 1
ATOM 784 N N . LYS A 1 92 ? -4.600 -5.613 27.232 1.00 42.59 92 LYS A N 1
ATOM 785 C CA . LYS A 1 92 ? -3.810 -4.755 28.116 1.00 42.59 92 LYS A CA 1
ATOM 786 C C . LYS A 1 92 ? -3.333 -5.661 29.240 1.00 42.59 92 LYS A C 1
ATOM 788 O O . LYS A 1 92 ? -4.175 -6.19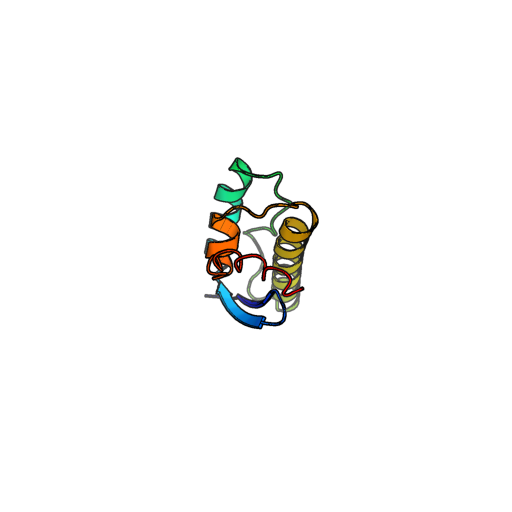7 29.955 1.00 42.59 92 LYS A O 1
ATOM 793 N N . ALA A 1 93 ? -2.027 -5.909 29.315 1.00 44.81 93 ALA A N 1
ATOM 794 C CA . ALA A 1 93 ? -1.466 -6.612 30.448 1.00 44.81 93 ALA A CA 1
ATOM 795 C C . ALA A 1 93 ? -1.855 -5.771 31.660 1.00 44.81 93 ALA A C 1
ATOM 797 O O . ALA A 1 93 ? -1.423 -4.624 31.796 1.00 44.81 93 ALA A O 1
ATOM 798 N N . GLU A 1 94 ? -2.795 -6.297 32.437 1.00 46.22 94 GLU A N 1
ATOM 799 C CA . GLU A 1 94 ? -3.179 -5.728 33.706 1.00 46.22 94 GLU A CA 1
ATOM 800 C C . GLU A 1 94 ? -1.912 -5.642 34.550 1.00 46.22 94 GLU A C 1
ATOM 802 O O . GLU A 1 94 ? -1.122 -6.583 34.640 1.00 46.22 94 GLU A O 1
ATOM 807 N N . SER A 1 95 ? -1.697 -4.450 35.090 1.00 49.03 95 SER A N 1
ATOM 808 C CA . SER A 1 95 ? -0.701 -4.167 36.105 1.00 49.03 95 SER A CA 1
ATOM 809 C C . SER A 1 95 ? -0.834 -5.201 37.226 1.00 49.03 95 SER A C 1
ATOM 811 O O . SER A 1 95 ? -1.838 -5.193 37.935 1.00 49.03 95 SER A O 1
ATOM 813 N N . CYS A 1 96 ? 0.153 -6.078 37.416 1.00 44.59 96 CYS A N 1
ATOM 814 C CA . CYS A 1 96 ? 0.323 -6.697 38.728 1.00 44.59 96 CYS A CA 1
ATOM 815 C C . CYS A 1 96 ? 0.833 -5.603 39.670 1.00 44.59 96 CYS A C 1
ATOM 817 O O . CYS A 1 96 ? 1.790 -4.900 39.334 1.00 44.59 96 CYS A O 1
ATOM 819 N N . GLY A 1 97 ? 0.089 -5.399 40.759 1.00 37.69 97 GLY A N 1
ATOM 820 C CA . GLY A 1 97 ? 0.400 -4.442 41.819 1.00 37.69 97 GLY A CA 1
ATOM 821 C C . GLY A 1 97 ? 1.436 -4.939 42.810 1.00 37.69 97 GLY A C 1
ATOM 822 O O . GLY A 1 97 ? 2.195 -5.875 42.473 1.00 37.69 97 GLY A O 1
#

pLDDT: mean 80.27, std 14.92, range [37.69, 92.69]

Foldseek 3Di:
DDWAWDWDADPNDIDIDIHDPVLLVVLQVVCVVPDDFDDQDDPDWDPPPVVRVVVNNVRSVVRLVCQVVVDPDHDPSNCVNVVNPPPPPDPPPPDDD

Mean predicted aligned error: 8.5 Å

Sequence (97 aa):
FQVFKIEVLMSGRKHFVEKRYSEFHALHKKLKKFIRTPEIPSKHVRNWVPKVLEQRRQGLELYLQTVILENEELPKIFLDFLNIRHVPTLPKAESCG

InterPro domains:
  IPR001683 Phox homology [PF00787] (11-83)
  IPR001683 Phox homology [PS50195] (1-97)
  IPR036871 PX domain superfamily [G3DSA:3.30.1520.10] (1-97)
  IPR036871 PX domain superfamily [SSF64268] (2-88)
  IPR052467 Sorting nexin PX domain-containing protein [PTHR15813] (2-97)

Nearest PDB structures (foldseek):
  4az9-assembly2_A-3  TM=9.660E-01  e=1.595E-10  Homo sapiens
  2ett-assembly1_A  TM=7.444E-01  e=8.866E-08  Homo sapiens
  5gw1-assembly1_B  TM=8.303E-01  e=3.405E-03  Homo sapiens
  6jrg-assembly1_B  TM=2.758E-01  e=1.124E+00  Zea mays
  7x7q-assembly1_H  TM=2.768E-01  e=8.471E+00  Pseudomonas aeruginosa PAO1

Secondary structure (DSSP, 8-state):
--EEEEEEEETTEEEEEEEEHHHHHHHHHHHTTTS-PPPPPPS---TT-HHHHHHHHHHHHHHHHHHHHH-SS--HHHHHHTT--------------

Organism: Eudyptula minor (NCBI:txid37083)

Solvent-accessible surface area (backbone atoms only — not comparable to full-atom values): 6281 Å² total; per-residue (Å²): 137,71,73,45,80,42,80,46,78,54,97,92,44,76,50,77,41,80,43,40,65,69,52,55,54,52,48,50,66,57,43,56,78,78,47,93,66,75,81,71,65,73,89,84,62,66,82,83,42,68,71,53,47,51,50,47,50,51,36,51,50,49,41,53,51,50,56,57,72,77,31,97,71,77,56,66,73,58,36,52,71,64,68,47,70,83,68,73,75,71,74,76,78,74,80,80,129